Protein AF-C0BC13-F1 (afdb_monomer_lite)

Structure (mmCIF, N/CA/C/O backbone):
data_AF-C0BC13-F1
#
_entry.id   AF-C0BC13-F1
#
loop_
_atom_site.group_PDB
_atom_site.id
_atom_site.type_symbol
_atom_site.label_atom_id
_atom_site.label_alt_id
_atom_site.label_comp_id
_atom_site.label_asym_id
_atom_site.label_entity_id
_atom_site.label_seq_id
_atom_site.pdbx_PDB_ins_code
_atom_site.Cartn_x
_atom_site.Cartn_y
_atom_site.Cartn_z
_atom_site.occupancy
_atom_site.B_iso_or_equiv
_atom_site.auth_seq_id
_atom_site.auth_comp_id
_atom_site.auth_asym_id
_atom_site.auth_atom_id
_atom_site.pdbx_PDB_model_num
ATOM 1 N N . MET A 1 1 ? -6.597 -15.331 -14.742 1.00 41.75 1 MET A N 1
ATOM 2 C CA . MET A 1 1 ? -6.378 -14.210 -13.803 1.00 41.75 1 MET A CA 1
ATOM 3 C C . MET A 1 1 ? -5.062 -14.443 -13.087 1.00 41.75 1 MET A C 1
ATOM 5 O O . MET A 1 1 ? -4.958 -15.445 -12.393 1.00 41.75 1 M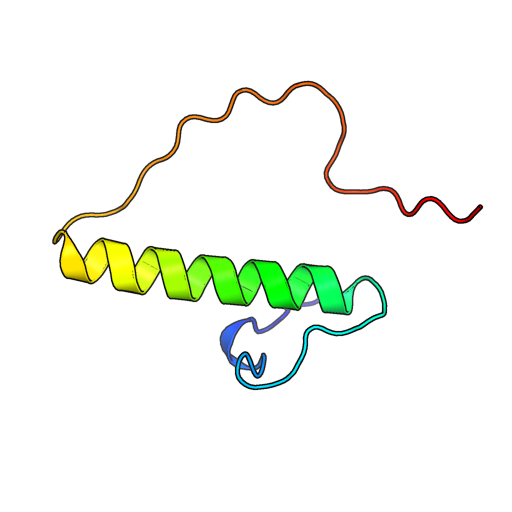ET A O 1
ATOM 9 N N . ASN A 1 2 ? -4.075 -13.564 -13.258 1.00 56.72 2 ASN A N 1
ATOM 10 C CA . ASN A 1 2 ? -2.878 -13.588 -12.415 1.00 56.72 2 ASN A CA 1
ATOM 11 C C . ASN A 1 2 ? -3.294 -13.134 -11.009 1.00 56.72 2 ASN A C 1
ATOM 13 O O . ASN A 1 2 ? -3.877 -12.060 -10.864 1.00 56.72 2 ASN A O 1
ATOM 17 N N . ASN A 1 3 ? -3.087 -13.980 -10.002 1.00 70.62 3 ASN A N 1
ATOM 18 C CA . ASN A 1 3 ? -3.380 -13.651 -8.611 1.00 70.62 3 ASN A CA 1
ATOM 19 C C . ASN A 1 3 ? -2.161 -12.905 -8.057 1.00 70.62 3 ASN A C 1
ATOM 21 O O . ASN A 1 3 ? -1.101 -13.503 -7.891 1.00 70.62 3 ASN A O 1
ATOM 25 N N . ILE A 1 4 ? -2.279 -11.586 -7.908 1.00 78.38 4 ILE A N 1
ATOM 26 C CA . ILE A 1 4 ? -1.192 -10.739 -7.417 1.00 78.38 4 ILE A CA 1
ATOM 27 C C . ILE A 1 4 ? -1.340 -10.641 -5.909 1.00 78.38 4 ILE A C 1
ATOM 29 O O . ILE A 1 4 ? -2.337 -10.116 -5.412 1.00 78.38 4 ILE A O 1
ATOM 33 N N . ASP A 1 5 ? -0.342 -11.157 -5.206 1.00 83.12 5 ASP A N 1
ATOM 34 C CA . ASP A 1 5 ? -0.252 -11.056 -3.760 1.00 83.12 5 ASP A CA 1
ATOM 35 C C . ASP A 1 5 ? 0.265 -9.661 -3.372 1.00 83.12 5 ASP A C 1
ATOM 37 O O . ASP A 1 5 ? 1.434 -9.329 -3.572 1.00 83.12 5 ASP A O 1
ATOM 41 N N . PHE A 1 6 ? -0.633 -8.819 -2.856 1.00 80.88 6 PHE A N 1
ATOM 42 C CA . PHE A 1 6 ? -0.305 -7.464 -2.408 1.00 80.88 6 PHE A CA 1
ATOM 43 C C . PHE A 1 6 ? 0.453 -7.447 -1.075 1.00 80.88 6 PHE A C 1
ATOM 45 O O . PHE A 1 6 ? 1.110 -6.448 -0.783 1.00 80.88 6 PHE A O 1
ATOM 52 N N . ASP A 1 7 ? 0.385 -8.527 -0.291 1.00 81.25 7 ASP A N 1
ATOM 53 C CA . ASP A 1 7 ? 1.072 -8.635 1.000 1.00 81.25 7 ASP A CA 1
ATOM 54 C C . ASP A 1 7 ? 2.558 -8.990 0.812 1.00 81.25 7 ASP A C 1
ATOM 56 O O . ASP A 1 7 ? 3.388 -8.693 1.671 1.00 81.25 7 ASP A O 1
ATOM 60 N N . ALA A 1 8 ? 2.920 -9.541 -0.352 1.00 84.25 8 ALA A N 1
ATOM 61 C CA . ALA A 1 8 ? 4.303 -9.800 -0.750 1.00 84.25 8 ALA A CA 1
ATOM 62 C C . ALA A 1 8 ? 5.065 -8.542 -1.227 1.00 84.25 8 ALA A C 1
ATOM 64 O O . ALA A 1 8 ? 6.275 -8.607 -1.465 1.00 84.25 8 ALA A O 1
ATOM 65 N N . ILE A 1 9 ? 4.390 -7.397 -1.394 1.00 86.06 9 ILE A N 1
ATOM 66 C CA . ILE A 1 9 ? 5.009 -6.165 -1.902 1.00 86.06 9 ILE A CA 1
ATOM 67 C C . ILE A 1 9 ? 5.741 -5.430 -0.775 1.00 86.06 9 ILE A C 1
ATOM 69 O O . ILE A 1 9 ? 5.145 -4.953 0.189 1.00 86.06 9 ILE A O 1
ATOM 73 N N . ASP A 1 10 ? 7.052 -5.270 -0.940 1.00 87.06 10 ASP A N 1
ATOM 74 C CA . ASP A 1 10 ? 7.899 -4.543 0.003 1.00 87.06 10 ASP A CA 1
ATOM 75 C C . ASP A 1 10 ? 7.714 -3.020 -0.123 1.00 87.06 10 ASP A C 1
ATOM 77 O O . ASP A 1 10 ? 8.288 -2.360 -0.991 1.00 87.06 10 ASP A O 1
ATOM 81 N N . LEU A 1 11 ? 6.914 -2.455 0.782 1.00 87.56 11 LEU A N 1
ATOM 82 C CA . LEU A 1 11 ? 6.620 -1.020 0.852 1.00 87.56 11 LEU A CA 1
ATOM 83 C C . LEU A 1 11 ? 7.737 -0.175 1.491 1.00 87.56 11 LEU A C 1
ATOM 85 O O . LEU A 1 11 ? 7.588 1.044 1.577 1.00 87.56 11 LEU A O 1
ATOM 89 N N . THR A 1 12 ? 8.827 -0.785 1.974 1.00 87.94 12 THR A N 1
ATOM 90 C CA . THR A 1 12 ? 9.945 -0.047 2.596 1.00 87.94 12 THR A CA 1
ATOM 91 C C . THR A 1 12 ? 10.932 0.511 1.572 1.00 87.94 12 THR A C 1
ATOM 93 O O . THR A 1 12 ? 11.670 1.449 1.868 1.00 87.94 12 THR A O 1
ATOM 96 N N . LYS A 1 13 ? 10.923 -0.045 0.358 1.00 88.00 13 LYS A N 1
ATOM 97 C CA . LYS A 1 13 ? 11.755 0.386 -0.767 1.00 88.00 13 LYS A CA 1
ATOM 98 C C . LYS A 1 13 ? 11.109 1.532 -1.541 1.00 88.00 13 LYS A C 1
ATOM 100 O O . LYS A 1 13 ? 9.914 1.808 -1.405 1.00 88.00 13 LYS A O 1
ATOM 105 N N . GLU A 1 14 ? 11.915 2.183 -2.376 1.00 90.06 14 GLU A N 1
ATOM 106 C CA . GLU A 1 14 ? 11.424 3.168 -3.338 1.00 90.06 14 GLU A CA 1
ATOM 107 C C . GLU A 1 14 ? 10.429 2.538 -4.321 1.00 90.06 14 GLU A C 1
ATOM 109 O O . GLU A 1 14 ? 10.503 1.348 -4.637 1.00 90.06 14 GLU A O 1
ATOM 114 N N . ALA A 1 15 ? 9.478 3.347 -4.794 1.00 88.69 15 ALA A N 1
ATOM 115 C CA . ALA A 1 15 ? 8.469 2.892 -5.740 1.00 88.69 15 ALA A CA 1
ATOM 116 C C . ALA A 1 15 ? 9.134 2.448 -7.061 1.00 88.69 15 ALA A C 1
ATOM 118 O O . ALA A 1 15 ? 9.984 3.180 -7.578 1.00 88.69 15 ALA A O 1
ATOM 119 N N . PRO A 1 16 ? 8.728 1.304 -7.644 1.00 90.00 16 PRO A N 1
ATOM 120 C CA . PRO A 1 16 ? 9.225 0.863 -8.941 1.00 90.00 16 PRO A CA 1
ATOM 121 C C . PRO A 1 16 ? 9.037 1.931 -10.017 1.00 90.00 16 PRO A C 1
ATOM 123 O O . PRO A 1 16 ? 8.048 2.669 -10.018 1.00 90.00 16 PRO A O 1
ATOM 126 N N . VAL A 1 17 ? 9.988 2.007 -10.950 1.00 88.75 17 VAL A N 1
ATOM 127 C CA . VAL A 1 17 ? 9.919 2.998 -12.029 1.00 88.75 17 VAL A CA 1
ATOM 128 C C . VAL A 1 17 ? 8.971 2.542 -13.140 1.00 88.75 17 VAL A C 1
ATOM 130 O O . VAL A 1 17 ? 8.278 3.369 -13.736 1.00 88.75 17 VAL A O 1
ATOM 133 N N . THR A 1 18 ? 8.916 1.235 -13.376 1.00 86.94 18 THR A N 1
ATOM 134 C CA . THR A 1 18 ? 8.173 0.600 -14.461 1.00 86.94 18 THR A CA 1
ATOM 135 C C . THR A 1 18 ? 6.716 0.352 -14.094 1.00 86.94 18 THR A C 1
ATOM 137 O O . THR A 1 18 ? 6.365 0.083 -12.941 1.00 86.94 18 THR A O 1
ATOM 140 N N . GLU A 1 19 ? 5.856 0.465 -15.100 1.00 84.38 19 GLU A N 1
ATOM 141 C CA . GLU A 1 19 ? 4.509 -0.085 -15.033 1.00 84.38 19 GLU A CA 1
ATOM 142 C C . GLU A 1 19 ? 4.517 -1.533 -15.546 1.00 84.38 19 GLU A C 1
ATOM 144 O O . GLU A 1 19 ? 5.261 -1.823 -16.486 1.00 84.38 19 GLU A O 1
ATOM 149 N N . PRO A 1 20 ? 3.681 -2.430 -14.983 1.00 85.19 20 PRO A N 1
ATOM 150 C CA . PRO A 1 20 ? 2.614 -2.184 -14.003 1.00 85.19 20 PRO A CA 1
ATOM 151 C C . PRO A 1 20 ? 3.056 -2.261 -12.529 1.00 85.19 20 PRO A C 1
ATOM 153 O O . PRO A 1 20 ? 2.239 -2.020 -11.639 1.00 85.19 20 PRO A O 1
ATOM 156 N N . GLU A 1 21 ? 4.322 -2.568 -12.228 1.00 87.06 21 GLU A N 1
ATOM 157 C CA . GLU A 1 21 ? 4.790 -2.796 -10.848 1.00 87.06 21 GLU A CA 1
ATOM 158 C C . GLU A 1 21 ? 4.548 -1.584 -9.943 1.00 87.06 21 GLU A C 1
ATOM 160 O O . GLU A 1 21 ? 4.134 -1.727 -8.789 1.00 87.06 21 GLU A O 1
ATOM 165 N N . ARG A 1 22 ? 4.734 -0.377 -10.487 1.00 88.00 22 ARG A N 1
ATOM 166 C CA . ARG A 1 22 ? 4.426 0.883 -9.804 1.00 88.00 22 ARG A CA 1
ATOM 167 C C . ARG A 1 22 ? 2.962 0.963 -9.360 1.00 88.00 22 ARG A C 1
ATOM 169 O O . ARG A 1 22 ? 2.684 1.432 -8.257 1.00 88.00 22 ARG A O 1
ATOM 176 N N . GLN A 1 23 ? 2.027 0.495 -10.186 1.00 86.94 23 GLN A N 1
ATOM 177 C CA . GLN A 1 23 ? 0.597 0.519 -9.868 1.00 86.94 23 GLN A CA 1
ATOM 178 C C . GLN A 1 23 ? 0.301 -0.400 -8.680 1.00 86.94 23 GLN A C 1
ATOM 180 O O . GLN A 1 23 ? -0.335 0.022 -7.713 1.00 86.94 23 GLN A O 1
ATOM 185 N N . TYR A 1 24 ? 0.834 -1.624 -8.696 1.00 89.75 24 TYR A N 1
ATOM 186 C CA . TYR A 1 24 ? 0.660 -2.565 -7.586 1.00 89.75 24 TYR A CA 1
ATOM 187 C C . TYR A 1 24 ? 1.296 -2.063 -6.288 1.00 89.75 24 TYR A C 1
ATOM 189 O O . TYR A 1 24 ? 0.688 -2.206 -5.226 1.00 89.75 24 TYR A O 1
ATOM 197 N N . TYR A 1 25 ? 2.453 -1.396 -6.368 1.00 91.31 25 TYR A N 1
ATOM 198 C CA . TYR A 1 25 ? 3.097 -0.766 -5.215 1.00 91.31 25 TYR A CA 1
ATOM 199 C C . TYR A 1 25 ? 2.186 0.263 -4.534 1.00 91.31 25 TYR A C 1
ATOM 201 O O . TYR A 1 25 ? 1.973 0.204 -3.320 1.00 91.31 25 TYR A O 1
ATOM 209 N N . TYR A 1 26 ? 1.595 1.189 -5.296 1.00 91.56 26 TYR A N 1
ATOM 210 C CA . TYR A 1 26 ? 0.712 2.203 -4.710 1.00 91.56 26 TYR A CA 1
ATOM 211 C C . TYR A 1 26 ? -0.619 1.626 -4.225 1.00 91.56 26 TYR A C 1
ATOM 213 O O . TYR A 1 26 ? -1.133 2.092 -3.208 1.00 91.56 26 TYR A O 1
ATOM 221 N N . ILE A 1 27 ? -1.146 0.587 -4.880 1.00 91.06 27 ILE A N 1
ATOM 222 C CA . ILE A 1 27 ? -2.338 -0.127 -4.402 1.00 91.06 27 ILE A CA 1
ATOM 223 C C . ILE A 1 27 ? -2.056 -0.786 -3.045 1.00 91.06 27 ILE A C 1
ATOM 225 O O . ILE A 1 27 ? -2.831 -0.594 -2.107 1.00 91.06 27 ILE A O 1
ATOM 229 N N . ALA A 1 28 ? -0.940 -1.507 -2.897 1.00 92.06 28 ALA A N 1
ATOM 230 C CA . ALA A 1 28 ? -0.550 -2.107 -1.618 1.00 92.06 28 ALA A CA 1
ATOM 231 C C . ALA A 1 28 ? -0.332 -1.042 -0.531 1.00 92.06 28 ALA A C 1
ATOM 233 O O . ALA A 1 28 ? -0.838 -1.175 0.587 1.00 92.06 28 ALA A O 1
ATOM 234 N N . LYS A 1 29 ? 0.330 0.071 -0.874 1.00 92.25 29 LYS A N 1
ATOM 235 C CA . LYS A 1 29 ? 0.533 1.203 0.042 1.00 92.25 29 LYS A CA 1
ATOM 236 C C . LYS A 1 29 ? -0.786 1.806 0.525 1.00 92.25 29 LYS A C 1
ATOM 238 O O . LYS A 1 29 ? -0.944 2.047 1.721 1.00 92.25 29 LYS A O 1
ATOM 243 N N . ALA A 1 30 ? -1.734 2.029 -0.384 1.00 91.94 30 ALA A N 1
ATOM 244 C CA . ALA A 1 30 ? -3.048 2.568 -0.051 1.00 91.94 30 ALA A CA 1
ATOM 245 C C . ALA A 1 30 ? -3.839 1.61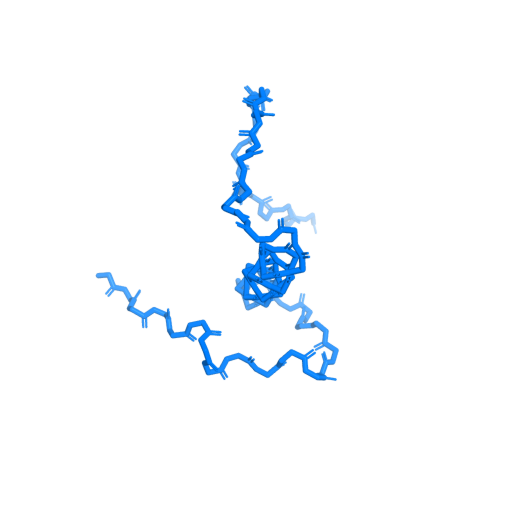7 0.856 1.00 91.94 30 ALA A C 1
ATOM 247 O O . ALA A 1 30 ? -4.427 2.066 1.837 1.00 91.94 30 ALA A O 1
ATOM 248 N N . ARG A 1 31 ? -3.804 0.305 0.585 1.00 91.06 31 ARG A N 1
ATOM 249 C CA . ARG A 1 31 ? -4.453 -0.711 1.431 1.00 91.06 31 ARG A CA 1
ATOM 250 C C . ARG A 1 31 ? -3.919 -0.676 2.859 1.00 91.06 31 ARG A C 1
ATOM 252 O O . ARG A 1 31 ? -4.714 -0.604 3.789 1.00 91.06 31 ARG A O 1
ATOM 259 N N . LYS A 1 32 ? -2.592 -0.664 3.032 1.00 91.88 32 LYS A N 1
ATOM 260 C CA . LYS A 1 32 ? -1.966 -0.574 4.360 1.00 91.88 32 LYS A CA 1
ATOM 261 C C . LYS A 1 32 ? -2.387 0.700 5.096 1.00 91.88 32 LYS A C 1
ATOM 263 O O . LYS A 1 32 ? -2.842 0.624 6.232 1.00 91.88 32 LYS A O 1
ATOM 268 N N . TYR A 1 33 ? -2.318 1.844 4.418 1.00 92.81 33 TYR A N 1
ATOM 269 C CA . TYR A 1 33 ? -2.690 3.139 4.990 1.00 92.81 33 TYR A CA 1
ATOM 270 C C . TYR A 1 33 ? -4.161 3.202 5.434 1.00 92.81 33 TYR A C 1
ATOM 272 O O . TYR A 1 33 ? -4.469 3.688 6.521 1.00 92.81 33 TYR A O 1
ATOM 280 N N . VAL A 1 34 ? -5.078 2.691 4.607 1.00 92.25 34 VAL A N 1
ATOM 281 C CA . VAL A 1 34 ? -6.513 2.648 4.925 1.00 92.25 34 VAL A CA 1
ATOM 282 C C . VAL A 1 34 ? -6.780 1.725 6.112 1.00 9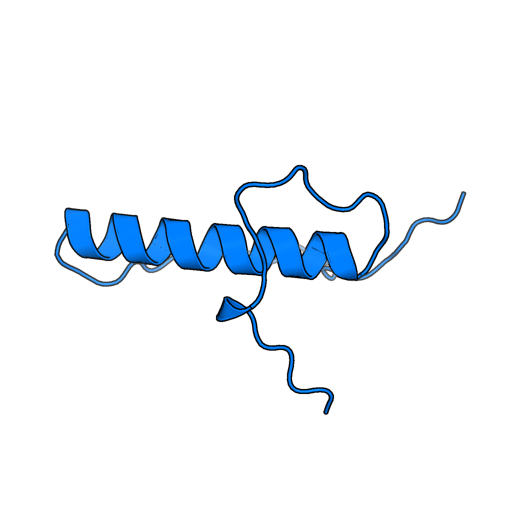2.25 34 VAL A C 1
ATOM 284 O O . VAL A 1 34 ? -7.546 2.106 6.993 1.00 92.25 34 VAL A O 1
ATOM 287 N N . SER A 1 35 ? -6.129 0.560 6.175 1.00 91.62 35 SER A N 1
ATOM 288 C CA . SER A 1 35 ? -6.259 -0.372 7.302 1.00 91.62 35 SER A CA 1
ATOM 289 C C . SER A 1 35 ? -5.760 0.230 8.617 1.00 91.62 35 SER A C 1
ATOM 291 O O . SER A 1 35 ? -6.461 0.148 9.622 1.00 91.62 35 SER A O 1
ATOM 293 N N . GLU A 1 36 ? -4.590 0.876 8.614 1.00 93.94 36 GLU A N 1
ATOM 294 C CA . GLU A 1 36 ? -4.049 1.572 9.791 1.00 93.94 36 GLU A CA 1
ATOM 295 C C . GLU A 1 36 ? -5.008 2.676 10.260 1.00 93.94 36 GLU A C 1
ATOM 297 O O . GLU A 1 36 ? -5.378 2.733 11.433 1.00 93.94 36 GLU A O 1
ATOM 302 N N . LYS A 1 37 ? -5.520 3.498 9.335 1.00 93.81 37 LYS A N 1
ATOM 303 C CA . LYS A 1 37 ? -6.484 4.554 9.675 1.00 93.81 37 LYS A CA 1
ATOM 304 C C . LYS A 1 37 ? -7.839 4.028 10.148 1.00 93.81 37 LYS A C 1
ATOM 306 O O . LYS A 1 37 ? -8.450 4.644 11.020 1.00 93.81 37 LYS A O 1
ATOM 3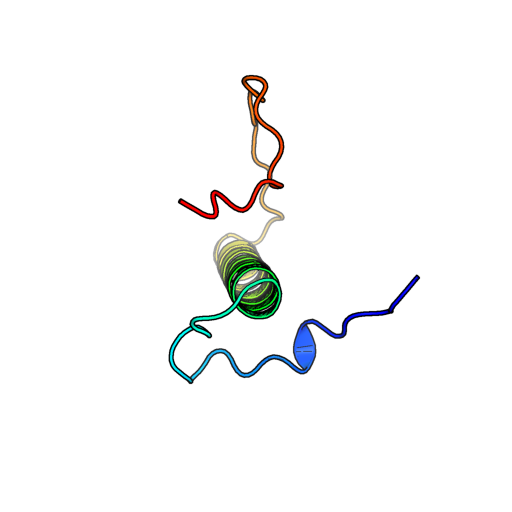11 N N . ALA A 1 38 ? -8.318 2.917 9.597 1.00 94.38 38 ALA A N 1
ATOM 312 C CA . ALA A 1 38 ? -9.551 2.277 10.050 1.00 94.38 38 ALA A CA 1
ATOM 313 C C . ALA A 1 38 ? -9.412 1.768 11.494 1.00 94.38 38 ALA A C 1
ATOM 315 O O . ALA A 1 38 ? -10.318 1.968 12.305 1.00 94.38 38 ALA A O 1
ATOM 316 N N . GLN A 1 39 ? -8.254 1.191 11.839 1.00 94.19 39 GLN A N 1
ATOM 317 C CA . GLN A 1 39 ? -7.938 0.766 13.206 1.00 94.19 39 GLN A CA 1
ATOM 318 C C . GLN A 1 39 ? -7.848 1.954 14.173 1.00 94.19 39 GLN A C 1
ATOM 320 O O . GLN A 1 39 ? -8.412 1.884 15.261 1.00 94.19 39 GLN A O 1
ATOM 325 N N . GLU A 1 40 ? -7.211 3.058 13.771 1.00 94.94 40 GLU A N 1
ATOM 326 C CA . GLU A 1 40 ? -7.122 4.277 14.592 1.00 94.94 40 GLU A CA 1
ATOM 327 C C . GLU A 1 40 ? -8.495 4.891 14.917 1.00 94.94 40 GLU A C 1
ATOM 329 O O . GLU A 1 40 ? -8.703 5.396 16.017 1.00 94.94 40 GLU A O 1
ATOM 334 N N . ILE A 1 41 ? -9.433 4.873 13.964 1.00 94.50 41 ILE A N 1
ATOM 335 C CA . ILE A 1 41 ? -10.761 5.499 14.110 1.00 94.50 41 ILE A CA 1
ATOM 336 C C . ILE A 1 41 ? -11.790 4.500 14.683 1.00 94.50 41 ILE A C 1
ATOM 338 O O . ILE A 1 41 ? -12.847 4.906 15.166 1.00 94.50 41 ILE A O 1
ATOM 342 N N . GLY A 1 42 ? -11.488 3.197 14.661 1.00 94.25 42 GLY A N 1
ATOM 343 C CA . GLY A 1 42 ? -12.359 2.131 15.166 1.00 94.25 42 GLY A CA 1
ATOM 344 C C . GLY A 1 42 ? -13.552 1.810 14.259 1.00 94.25 42 GLY A C 1
ATOM 345 O O . GLY A 1 42 ? -14.560 1.290 14.734 1.00 94.25 42 GLY A O 1
ATOM 346 N N . ARG A 1 43 ? -13.474 2.149 12.966 1.00 92.12 43 ARG A N 1
ATOM 347 C CA . ARG A 1 43 ? -14.508 1.846 11.961 1.00 92.12 43 ARG A CA 1
ATOM 348 C C . ARG A 1 43 ? -13.917 1.775 10.560 1.00 92.12 43 ARG A C 1
ATOM 350 O O . ARG A 1 43 ? -12.920 2.436 10.269 1.00 92.12 43 ARG A O 1
ATOM 357 N N . ASP A 1 44 ? -14.611 1.073 9.674 1.00 91.69 44 ASP A N 1
ATOM 358 C CA . ASP A 1 44 ? -14.246 1.023 8.262 1.00 91.69 44 ASP A CA 1
ATOM 359 C C . ASP A 1 44 ? -14.352 2.403 7.596 1.00 91.69 44 ASP A C 1
ATOM 361 O O . ASP A 1 44 ? -15.226 3.230 7.905 1.00 91.69 44 ASP A O 1
ATOM 365 N N . LEU A 1 45 ? -13.430 2.658 6.667 1.00 90.19 45 LEU A N 1
ATOM 366 C CA . LEU A 1 45 ? -13.383 3.892 5.893 1.00 90.19 45 LEU A CA 1
ATOM 367 C C . LEU A 1 45 ? -14.127 3.724 4.574 1.00 90.19 45 LEU A C 1
ATOM 369 O O . LEU A 1 45 ? -13.844 2.827 3.784 1.00 90.19 45 LEU A O 1
ATOM 373 N N . THR A 1 46 ? -15.045 4.647 4.317 1.00 90.25 46 THR A N 1
ATOM 374 C CA . THR A 1 46 ? -15.786 4.751 3.060 1.00 90.25 46 THR A CA 1
ATOM 375 C C . THR A 1 46 ? -15.393 6.036 2.350 1.00 90.25 46 THR A C 1
ATOM 377 O O . THR A 1 46 ? -15.255 7.078 2.993 1.00 90.25 46 THR A O 1
ATOM 380 N N . PHE A 1 47 ? -15.272 5.991 1.028 1.00 84.06 47 PHE A N 1
ATOM 381 C CA . PHE A 1 47 ? -15.042 7.174 0.206 1.00 84.06 47 PHE A CA 1
ATOM 382 C C . PHE A 1 47 ? -16.154 7.310 -0.834 1.00 84.06 47 PHE A C 1
ATOM 384 O O . PHE A 1 47 ? -16.699 6.316 -1.308 1.00 84.06 47 PHE A O 1
ATOM 391 N N . CYS A 1 48 ? -16.495 8.549 -1.179 1.00 87.06 48 CYS A N 1
ATOM 392 C CA . CYS A 1 48 ? -17.373 8.855 -2.300 1.00 87.06 48 CYS A CA 1
ATOM 393 C C . CYS A 1 48 ? -16.490 9.345 -3.446 1.00 87.06 48 CYS A C 1
ATOM 395 O O . CYS A 1 48 ? -15.797 10.351 -3.296 1.00 87.06 48 CYS A O 1
ATOM 397 N N . VAL A 1 49 ? -16.480 8.618 -4.562 1.00 79.62 49 VAL A N 1
ATOM 398 C CA . VAL A 1 49 ? -15.752 9.018 -5.768 1.00 79.62 49 VAL A CA 1
ATOM 399 C C . VAL A 1 49 ? -16.736 9.395 -6.861 1.00 79.62 49 VAL A C 1
ATOM 401 O O . VAL A 1 49 ? -17.663 8.651 -7.171 1.00 79.62 49 VAL A O 1
ATOM 404 N N . THR A 1 50 ? -16.511 10.551 -7.472 1.00 79.75 50 THR A N 1
ATOM 405 C CA . THR A 1 50 ? -17.118 10.924 -8.745 1.00 79.75 50 THR A CA 1
ATOM 406 C C . THR A 1 50 ? -16.118 10.596 -9.845 1.00 79.75 50 THR A C 1
ATOM 408 O O . THR A 1 50 ? -15.102 11.267 -10.017 1.00 79.75 50 THR A O 1
ATOM 411 N N . THR A 1 51 ? -16.361 9.507 -10.572 1.00 69.81 51 THR A N 1
ATOM 412 C CA . THR A 1 51 ? -15.512 9.128 -11.704 1.00 69.81 51 THR A CA 1
ATOM 413 C C . THR A 1 51 ? -15.794 10.064 -12.874 1.00 69.81 51 THR A C 1
ATOM 415 O O . THR A 1 51 ? -16.786 9.898 -13.583 1.00 69.81 51 THR A O 1
ATOM 418 N N . PHE A 1 52 ? -14.926 11.047 -13.094 1.00 63.84 52 PHE A N 1
ATOM 419 C CA . PHE A 1 52 ? -14.854 11.728 -14.383 1.00 63.84 52 PHE A CA 1
ATOM 420 C C . PHE A 1 52 ? -14.098 10.806 -15.341 1.00 63.84 52 PHE A C 1
ATOM 422 O O . PHE A 1 52 ? -13.019 10.325 -15.006 1.00 63.84 52 PHE A O 1
ATOM 429 N N . GLY A 1 53 ? -14.707 10.474 -16.479 1.00 65.50 53 GLY A N 1
ATOM 430 C CA . GLY A 1 53 ? -14.222 9.442 -17.393 1.00 65.50 53 GLY A CA 1
ATOM 431 C C . GLY A 1 53 ? -12.800 9.683 -17.905 1.00 65.50 53 GLY A C 1
ATOM 432 O O . GLY A 1 53 ? -12.606 10.355 -18.909 1.00 65.50 53 GLY A O 1
ATOM 433 N N . CYS A 1 54 ? -11.827 9.069 -17.240 1.00 63.50 54 CYS A N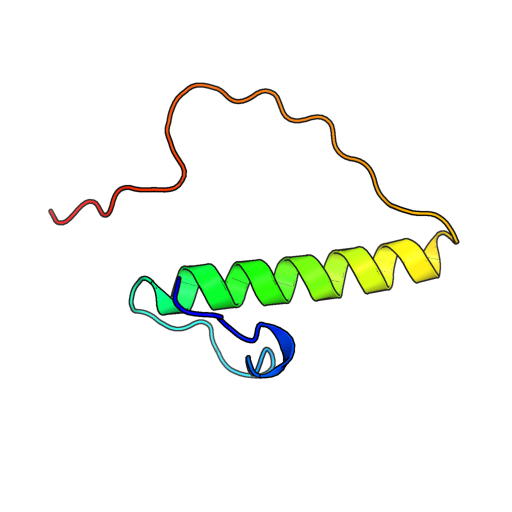 1
ATOM 434 C CA . CYS A 1 54 ? -10.564 8.594 -17.788 1.00 63.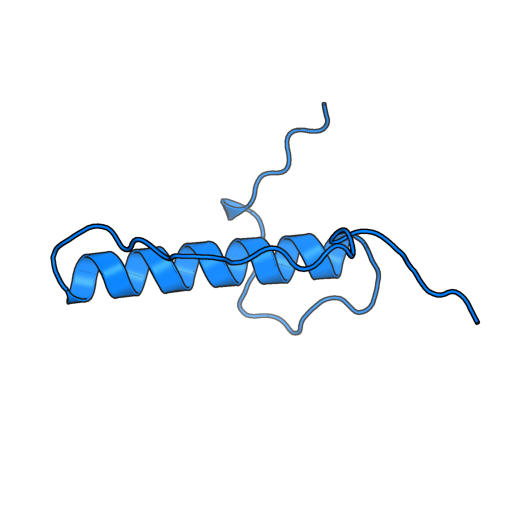50 54 CYS A CA 1
ATOM 435 C C . CYS A 1 54 ? -10.199 7.350 -16.969 1.00 63.50 54 CYS A C 1
ATOM 437 O O . CYS A 1 54 ? -10.155 7.407 -15.738 1.00 63.50 54 CYS A O 1
ATOM 439 N N . GLN A 1 55 ? -10.068 6.195 -17.627 1.00 59.31 55 GLN A N 1
ATOM 440 C CA . GLN A 1 55 ? -9.769 4.946 -16.931 1.00 59.31 55 GLN A CA 1
ATOM 441 C C . GLN A 1 55 ? -8.354 5.005 -16.355 1.00 59.31 55 GLN A C 1
ATOM 443 O O . GLN A 1 55 ? -7.470 5.636 -16.924 1.00 59.31 55 GLN A O 1
ATOM 448 N N . MET A 1 56 ? -8.132 4.298 -15.247 1.00 60.91 56 MET A N 1
ATOM 449 C CA . MET A 1 56 ? -6.833 4.126 -14.576 1.00 60.91 56 MET A CA 1
ATOM 450 C C . MET A 1 56 ? -5.807 3.344 -15.431 1.00 60.91 56 MET A C 1
ATOM 452 O O . MET A 1 56 ? -4.895 2.711 -14.909 1.00 60.91 56 MET A O 1
ATOM 456 N N . THR A 1 57 ? -5.976 3.340 -16.752 1.00 61.78 57 THR A N 1
ATOM 457 C CA . THR A 1 57 ? -5.199 2.563 -17.706 1.00 61.78 57 THR A CA 1
ATOM 458 C C . THR A 1 57 ? -4.977 3.397 -18.961 1.00 61.78 57 THR A C 1
ATOM 460 O O . THR A 1 57 ? -5.812 3.405 -19.857 1.00 61.78 57 THR A O 1
ATOM 463 N N . SER A 1 58 ? -3.839 4.081 -19.031 1.00 46.75 58 SER A N 1
ATOM 464 C CA . SER A 1 58 ? -3.121 4.288 -20.291 1.00 46.75 58 SER A CA 1
ATOM 465 C C . SER A 1 58 ? -1.776 4.934 -19.989 1.00 46.75 58 SER A C 1
ATOM 467 O O . SER A 1 58 ? -1.684 6.143 -19.777 1.00 46.75 58 SER A O 1
ATOM 469 N N . VAL A 1 59 ? -0.739 4.099 -19.992 1.00 54.22 59 VAL A N 1
ATOM 470 C CA . VAL A 1 59 ? 0.555 4.440 -20.585 1.00 54.22 59 VAL A CA 1
ATOM 471 C C . VAL A 1 59 ? 0.383 5.512 -21.666 1.00 54.22 59 VAL A C 1
ATOM 473 O O . VAL A 1 59 ? -0.290 5.285 -22.670 1.00 54.22 59 VAL A O 1
ATOM 476 N N . VAL A 1 60 ? 0.979 6.682 -21.453 1.00 43.34 60 VAL A N 1
ATOM 477 C CA . VAL A 1 60 ? 1.391 7.529 -22.568 1.00 43.34 60 VAL A CA 1
ATOM 478 C C . VAL A 1 60 ? 2.851 7.168 -22.801 1.00 43.34 60 VAL A C 1
ATOM 480 O O . VAL A 1 60 ? 3.733 7.674 -22.112 1.00 43.34 60 VAL A O 1
ATOM 483 N N . GLU A 1 61 ? 3.106 6.240 -23.722 1.00 48.25 61 GLU A N 1
ATOM 484 C CA . GLU A 1 61 ? 4.373 6.294 -24.447 1.00 48.25 61 GLU A CA 1
ATOM 485 C C . GLU A 1 61 ? 4.288 7.537 -25.345 1.00 48.25 61 GLU A C 1
ATOM 487 O O . GLU A 1 61 ? 3.442 7.595 -26.240 1.00 48.25 61 GLU A O 1
ATOM 492 N N . VAL A 1 62 ? 5.090 8.563 -25.033 1.00 40.91 62 VAL A N 1
ATOM 493 C CA . VAL A 1 62 ? 5.445 9.633 -25.981 1.00 40.91 62 VAL A CA 1
ATOM 494 C C . VAL A 1 62 ? 6.751 9.244 -26.647 1.00 40.91 62 VAL A C 1
ATOM 496 O O . VAL A 1 62 ? 7.681 8.876 -25.894 1.00 40.91 62 VAL A O 1
#

Organism: NCBI:txid470146

pLDDT: mean 81.0, std 15.13, range [40.91, 94.94]

Foldseek 3Di:
DPDDDLVPDDLVDDQDPDPPSNVSSVVSVVVVVQVVVCVVVVHHDDDDDDDDDDDPDDDDPD

Sequence (62 aa):
MNNIDFDAIDLTKEAPVTEPERQYYYIAKARKYVSEKAQEIGRDLTFCVTTFGCQMTSVVEV

Secondary structure (DSSP, 8-state):
-----STTS-TTSPPPSSTTHHHHHHHHHHHHHHHHHHHHHTS---------S--S------

Radius of gyration: 14.42 Å; chains: 1; bounding box: 29×26×41 Å